Protein AF-A0A5C5ZLL0-F1 (afdb_monomer)

Nearest PDB structures (foldseek):
  8ewa-assembly1_A  TM=3.660E-01  e=6.435E+00  Pseudomonas aeruginosa
  7c86-assembly1_A  TM=3.408E-01  e=7.883E+00  Chlamydomonas reinhardtii
  8dof-assembly1_A-2  TM=3.545E-01  e=8.435E+00  Pseudomonas aeruginosa

Sequence (97 aa):
MSRFLAGMVCGAAILFVAMHYHVVRGNNGVVLVPKIQNNLSDIYTDIRNFELQDWRSHKPLAAAIMRSNQADLMQDSARESFGSSVAGMVDSLLGAK

Mean predicted aligned error: 7.09 Å

Foldseek 3Di:
DVVVVVVVVVVVVVLQQQQQWAFEQAPVGTDTFGFPGGDNPRSYYYCHPDDLVNCVVVVRVCVSCVVRVVNVRDDPVNVVVNVVVVVVVVCVVVVPD

Secondary structure (DSSP, 8-state):
-HHHHHHHHHHHHHHHHHHHEEEEEETTEEEEEE-SS--SSSSEEE-TT--HHHHHH-HHHHHHHHHTT-GGGS-HHHHHHHHHHHHHHHHHHHS--

Organism: NCBI:txid2528005

Solvent-accessible surface a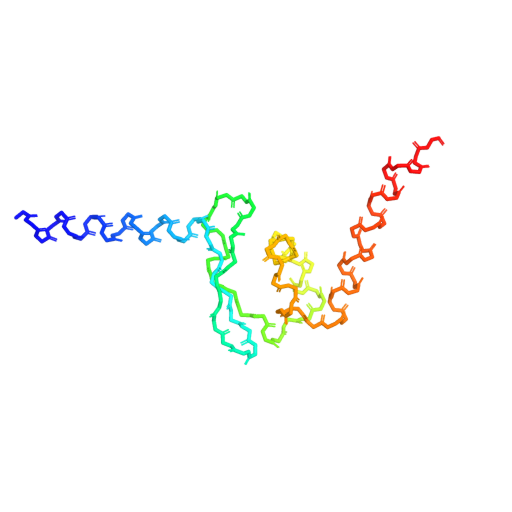rea (backbone atoms only — not comparable to full-atom values): 5527 Å² total; per-residue (Å²): 107,70,71,58,53,51,51,51,54,51,52,51,51,51,52,50,48,35,24,43,27,26,41,35,34,39,90,92,45,76,47,78,37,59,48,85,66,80,41,79,67,65,38,67,43,74,51,70,81,60,48,68,68,51,48,68,74,37,47,68,58,53,52,20,30,55,72,67,74,45,50,85,66,48,56,70,71,53,47,53,54,49,50,52,52,52,50,52,54,50,45,58,65,74,65,70,118

Radius of gyration: 17.02 Å; Cα contacts (8 Å, |Δi|>4): 86; chains: 1; bounding box: 52×38×39 Å

pLDDT: mean 85.55, std 8.69, range [47.06, 97.5]

Structure (mmCIF, N/CA/C/O backbone):
data_AF-A0A5C5ZLL0-F1
#
_entry.id   AF-A0A5C5ZLL0-F1
#
loop_
_atom_site.group_PDB
_atom_site.id
_atom_site.type_symbol
_atom_site.label_atom_id
_atom_site.label_alt_id
_atom_site.label_comp_id
_atom_site.label_asym_id
_atom_site.label_entity_id
_atom_site.label_seq_id
_atom_site.pdbx_PDB_ins_code
_atom_site.Cartn_x
_atom_site.Cartn_y
_atom_site.Cartn_z
_atom_site.occupancy
_atom_site.B_iso_or_equiv
_atom_site.auth_seq_id
_atom_site.auth_comp_id
_atom_site.auth_asym_id
_atom_site.auth_atom_id
_atom_site.pdbx_PDB_model_num
ATOM 1 N N . MET A 1 1 ? 26.519 -7.057 -22.991 1.00 75.62 1 MET A N 1
ATOM 2 C CA . MET A 1 1 ? 25.336 -6.180 -23.158 1.00 75.62 1 MET A CA 1
ATOM 3 C C . MET A 1 1 ? 24.039 -6.758 -22.613 1.00 75.62 1 MET A C 1
ATOM 5 O O . MET A 1 1 ? 23.380 -6.048 -21.870 1.00 75.62 1 MET A O 1
ATOM 9 N N . SER A 1 2 ? 23.688 -8.022 -22.874 1.00 88.94 2 SER A N 1
ATOM 10 C CA . SER A 1 2 ? 22.440 -8.629 -22.360 1.00 88.94 2 SER A CA 1
ATOM 11 C C . SER A 1 2 ? 22.247 -8.505 -20.841 1.00 88.94 2 SER A C 1
ATOM 13 O O . SER A 1 2 ? 21.180 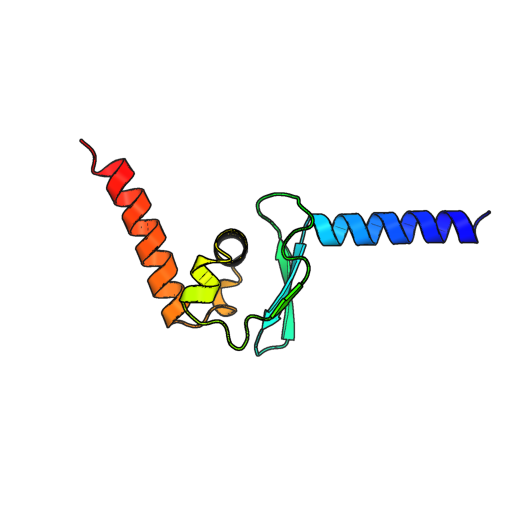-8.104 -20.397 1.00 88.94 2 SER A O 1
ATOM 15 N N . ARG A 1 3 ? 23.289 -8.765 -20.040 1.00 94.75 3 ARG A N 1
ATOM 16 C CA . ARG A 1 3 ? 23.236 -8.631 -18.569 1.00 94.75 3 ARG A CA 1
ATOM 17 C C . ARG A 1 3 ? 22.967 -7.199 -18.095 1.00 94.75 3 ARG A C 1
ATOM 19 O O . ARG A 1 3 ? 22.234 -7.002 -17.136 1.00 94.75 3 ARG A O 1
ATOM 26 N N . PHE A 1 4 ? 23.533 -6.212 -18.788 1.00 94.81 4 PHE A N 1
ATOM 27 C CA . PHE A 1 4 ? 23.318 -4.797 -18.486 1.00 94.81 4 PHE A CA 1
ATOM 28 C C . PHE A 1 4 ? 21.877 -4.376 -18.802 1.00 94.81 4 PHE A C 1
ATOM 30 O O . PHE A 1 4 ? 21.210 -3.791 -17.955 1.00 94.81 4 PHE A O 1
ATOM 37 N N . LEU A 1 5 ? 21.369 -4.748 -19.982 1.00 96.69 5 LEU A N 1
ATOM 38 C CA . LEU A 1 5 ? 19.983 -4.472 -20.374 1.00 96.69 5 LEU A CA 1
ATOM 39 C C . LEU A 1 5 ? 18.980 -5.178 -19.455 1.00 96.69 5 LEU A C 1
ATOM 41 O O . LEU A 1 5 ? 17.998 -4.569 -19.045 1.00 96.69 5 LEU A O 1
ATOM 45 N N . ALA A 1 6 ? 19.252 -6.427 -19.069 1.00 96.62 6 ALA A N 1
ATOM 46 C CA . ALA A 1 6 ? 18.428 -7.151 -18.105 1.00 96.62 6 ALA A CA 1
ATOM 47 C C . ALA A 1 6 ? 18.379 -6.431 -16.747 1.00 96.62 6 ALA A C 1
ATOM 49 O O . ALA A 1 6 ? 17.303 -6.283 -16.173 1.00 96.62 6 ALA A O 1
ATOM 50 N N . GLY A 1 7 ? 19.518 -5.924 -16.264 1.00 97.00 7 GLY A N 1
ATOM 51 C CA . GLY A 1 7 ? 19.575 -5.110 -15.049 1.00 97.00 7 GLY A CA 1
ATOM 52 C C . GLY A 1 7 ? 18.775 -3.809 -15.165 1.00 97.00 7 GLY A C 1
ATOM 53 O O . GLY A 1 7 ? 18.026 -3.471 -14.253 1.00 97.00 7 GLY A O 1
ATOM 54 N N . MET A 1 8 ? 18.871 -3.117 -16.304 1.00 97.50 8 MET A N 1
ATOM 55 C CA . MET A 1 8 ? 18.121 -1.884 -16.570 1.00 97.50 8 MET A CA 1
ATOM 56 C C . MET A 1 8 ? 16.607 -2.122 -16.565 1.00 97.50 8 MET A C 1
ATOM 58 O O . MET A 1 8 ? 15.876 -1.403 -15.887 1.00 97.50 8 MET A O 1
ATOM 62 N N . VAL A 1 9 ? 16.137 -3.150 -17.278 1.00 97.31 9 VAL A N 1
ATOM 63 C CA . VAL A 1 9 ? 14.711 -3.508 -17.322 1.00 97.31 9 VAL A CA 1
ATOM 64 C C . VAL A 1 9 ? 14.216 -3.928 -15.938 1.00 97.31 9 VAL A C 1
ATOM 66 O O . VAL A 1 9 ? 13.145 -3.498 -15.519 1.00 97.31 9 VAL A O 1
ATOM 69 N N . CYS A 1 10 ? 15.012 -4.707 -15.201 1.00 97.31 10 CYS A N 1
ATOM 70 C CA . CYS A 1 10 ? 14.691 -5.106 -13.832 1.00 97.31 10 CYS A CA 1
ATOM 71 C C . CYS A 1 10 ? 14.532 -3.886 -12.907 1.00 97.31 10 CYS A C 1
ATOM 73 O O . CYS A 1 10 ? 13.516 -3.755 -12.226 1.00 97.31 10 CYS A O 1
ATOM 75 N N . GLY A 1 11 ? 15.482 -2.946 -12.935 1.00 96.19 11 GLY A N 1
ATOM 76 C CA . GLY A 1 11 ? 15.411 -1.722 -12.134 1.00 96.19 11 GLY A CA 1
ATOM 77 C C . GLY A 1 11 ? 14.207 -0.846 -12.488 1.00 96.19 11 GLY A C 1
ATOM 78 O O . GLY A 1 11 ? 13.498 -0.384 -11.595 1.00 96.19 11 GLY A O 1
ATOM 79 N N . ALA A 1 12 ? 13.929 -0.669 -13.783 1.00 96.12 12 ALA A N 1
ATOM 80 C CA . ALA A 1 12 ? 12.769 0.086 -14.251 1.00 96.12 12 ALA A CA 1
ATOM 81 C C . ALA A 1 12 ? 11.444 -0.558 -13.811 1.00 96.12 12 ALA A C 1
ATOM 83 O O . ALA A 1 12 ? 10.541 0.147 -13.363 1.00 96.12 12 ALA A O 1
ATOM 84 N N . ALA A 1 13 ? 11.342 -1.889 -13.874 1.00 95.69 13 ALA A N 1
ATOM 85 C CA . ALA A 1 13 ? 10.161 -2.619 -13.422 1.00 95.69 13 ALA A CA 1
ATOM 86 C C . ALA A 1 13 ? 9.930 -2.461 -11.910 1.00 95.69 13 ALA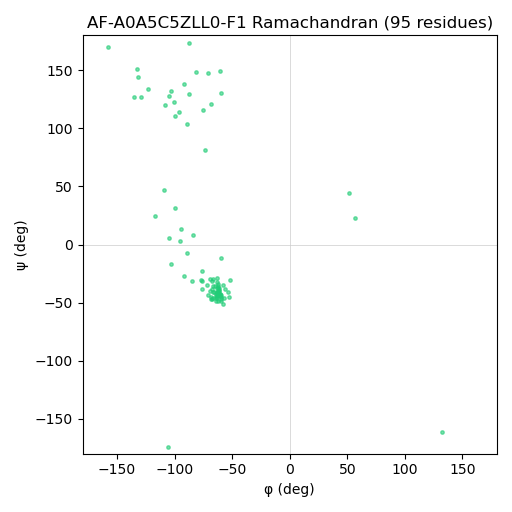 A C 1
ATOM 88 O O . ALA A 1 13 ? 8.804 -2.211 -11.485 1.00 95.69 13 ALA A O 1
ATOM 89 N N . ILE A 1 14 ? 10.989 -2.543 -11.098 1.00 94.69 14 ILE A N 1
ATOM 90 C CA . ILE A 1 14 ? 10.891 -2.352 -9.642 1.00 94.69 14 ILE A CA 1
ATOM 91 C C . ILE A 1 14 ? 10.450 -0.924 -9.310 1.00 94.69 14 ILE A C 1
ATOM 93 O O . ILE A 1 14 ? 9.543 -0.742 -8.500 1.00 94.69 14 ILE A O 1
ATOM 97 N N . LEU A 1 15 ? 11.047 0.085 -9.953 1.00 94.50 15 LEU A N 1
ATOM 98 C CA . LEU A 1 15 ? 10.659 1.485 -9.762 1.00 94.50 15 LEU A CA 1
ATOM 99 C C . LEU A 1 15 ? 9.204 1.729 -10.158 1.00 94.50 15 LEU A C 1
ATOM 101 O O . LEU A 1 15 ? 8.477 2.393 -9.424 1.00 94.50 15 LEU A O 1
ATOM 105 N N . PHE A 1 16 ? 8.766 1.153 -11.277 1.00 93.31 16 PHE A N 1
ATOM 106 C CA . PHE A 1 16 ? 7.376 1.230 -11.703 1.00 93.31 16 PHE A CA 1
ATOM 107 C C . PHE A 1 16 ? 6.442 0.648 -10.634 1.00 93.31 16 PHE A C 1
ATOM 109 O O . PHE A 1 16 ? 5.521 1.322 -10.180 1.00 93.31 16 PHE A O 1
ATOM 116 N N . VAL A 1 17 ? 6.709 -0.565 -10.146 1.00 92.69 17 VAL A N 1
ATOM 117 C CA . VAL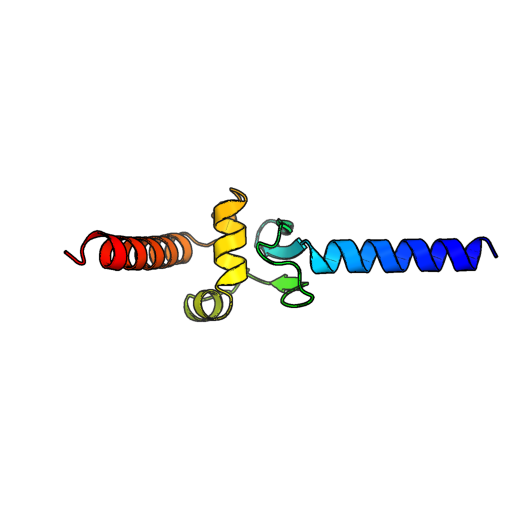 A 1 17 ? 5.886 -1.171 -9.088 1.00 92.69 17 VAL A CA 1
ATOM 118 C C . VAL A 1 17 ? 5.891 -0.312 -7.817 1.00 92.69 17 VAL A C 1
ATOM 120 O O . VAL A 1 17 ? 4.824 -0.032 -7.277 1.00 92.69 17 VAL A O 1
ATOM 123 N N . ALA A 1 18 ? 7.053 0.179 -7.383 1.00 91.62 18 ALA A N 1
ATOM 124 C CA . ALA A 1 18 ? 7.184 1.026 -6.196 1.00 91.62 18 ALA A CA 1
ATOM 125 C C . ALA A 1 18 ? 6.437 2.368 -6.311 1.00 91.62 18 ALA A C 1
ATOM 127 O O . ALA A 1 18 ? 5.949 2.895 -5.308 1.00 91.62 18 ALA A O 1
ATOM 128 N N . MET A 1 19 ? 6.337 2.923 -7.522 1.00 93.19 19 MET A N 1
ATOM 129 C CA . MET A 1 19 ? 5.596 4.157 -7.781 1.00 93.19 19 MET A CA 1
ATOM 130 C C . MET A 1 19 ? 4.081 3.957 -7.810 1.00 93.19 19 MET A C 1
ATOM 132 O O . MET A 1 19 ? 3.344 4.876 -7.458 1.00 93.19 19 MET A O 1
ATOM 136 N N . HIS A 1 20 ? 3.622 2.780 -8.238 1.00 92.75 20 HIS A N 1
ATOM 137 C CA . HIS A 1 20 ? 2.212 2.505 -8.512 1.00 92.75 20 HIS A CA 1
ATOM 138 C C . HIS A 1 20 ? 1.502 1.689 -7.428 1.00 92.75 20 HIS A C 1
ATOM 140 O O . HIS A 1 20 ? 0.272 1.702 -7.381 1.00 92.75 20 HIS A O 1
ATOM 146 N N . TYR A 1 21 ? 2.236 1.020 -6.536 1.00 92.69 21 TYR A N 1
ATOM 147 C CA . TYR A 1 21 ? 1.661 0.196 -5.473 1.00 92.69 21 TYR A CA 1
ATOM 148 C C . TYR A 1 21 ? 2.287 0.494 -4.110 1.00 92.69 21 TYR A C 1
ATOM 150 O O . TYR A 1 21 ? 3.486 0.744 -3.997 1.00 92.69 21 TYR A O 1
ATOM 158 N N . HIS A 1 22 ? 1.463 0.436 -3.068 1.00 90.69 22 HIS A N 1
ATOM 159 C CA . HIS A 1 22 ? 1.904 0.286 -1.689 1.00 90.69 22 HIS A CA 1
ATOM 160 C C . HIS A 1 22 ? 2.044 -1.206 -1.383 1.00 90.69 22 HIS A C 1
ATOM 162 O O . HIS A 1 22 ? 1.117 -1.984 -1.621 1.00 90.69 22 HIS A O 1
ATOM 168 N N . VAL A 1 23 ? 3.186 -1.607 -0.837 1.00 92.31 23 VAL A N 1
ATOM 169 C CA . VAL A 1 23 ? 3.396 -2.941 -0.274 1.00 92.31 23 VAL A CA 1
ATOM 170 C C . VAL A 1 23 ? 2.985 -2.888 1.191 1.00 92.31 23 VAL A C 1
ATOM 172 O O . VAL A 1 23 ? 3.689 -2.337 2.033 1.00 92.31 23 VAL A O 1
ATOM 175 N N . VAL A 1 24 ? 1.820 -3.438 1.501 1.00 92.19 24 VAL A N 1
ATOM 176 C CA . VAL A 1 24 ? 1.219 -3.341 2.828 1.00 92.19 24 VAL A CA 1
ATOM 177 C C . VAL A 1 24 ? 1.366 -4.666 3.550 1.00 92.19 24 VAL A C 1
ATOM 179 O O . VAL A 1 24 ? 0.982 -5.710 3.027 1.00 92.19 24 VAL A O 1
ATOM 182 N N . ARG A 1 25 ? 1.903 -4.643 4.769 1.00 91.00 25 ARG A N 1
ATOM 183 C CA . ARG A 1 25 ? 1.947 -5.821 5.639 1.00 91.00 25 ARG A CA 1
ATOM 184 C C . ARG A 1 25 ? 0.826 -5.743 6.666 1.00 91.00 25 ARG A C 1
ATOM 186 O O . ARG A 1 25 ? 0.872 -4.911 7.565 1.00 91.00 25 ARG A O 1
ATOM 193 N N . GLY A 1 26 ? -0.156 -6.627 6.527 1.00 88.31 26 GLY A N 1
ATOM 194 C CA . GLY A 1 26 ? -1.240 -6.831 7.487 1.00 88.31 26 GLY A CA 1
ATOM 195 C C . GLY A 1 26 ? -1.066 -8.119 8.296 1.00 88.31 26 GLY A C 1
ATOM 196 O O . GLY A 1 26 ? -0.054 -8.818 8.188 1.00 88.31 26 GLY A O 1
ATOM 197 N N . ASN A 1 27 ? -2.071 -8.453 9.107 1.00 82.50 27 ASN A N 1
ATOM 198 C CA . ASN A 1 27 ? -2.039 -9.640 9.975 1.00 82.50 27 ASN A CA 1
ATOM 199 C C . ASN A 1 27 ? -2.047 -10.952 9.177 1.00 82.50 27 ASN A C 1
ATOM 201 O O . ASN A 1 27 ? -1.446 -11.935 9.603 1.00 82.50 27 ASN A O 1
ATOM 205 N N . ASN A 1 28 ? -2.665 -10.938 7.994 1.00 81.00 28 ASN A N 1
ATOM 206 C CA . ASN A 1 28 ? -2.833 -12.112 7.136 1.00 81.00 28 ASN A CA 1
ATOM 207 C C . ASN A 1 28 ? -1.745 -12.236 6.053 1.00 81.00 28 ASN A C 1
ATOM 209 O O . ASN A 1 28 ? -1.812 -13.139 5.223 1.00 81.00 28 ASN A O 1
ATOM 213 N N . GLY A 1 29 ? -0.752 -11.338 6.036 1.00 85.31 29 GLY A N 1
ATOM 214 C CA . GLY A 1 29 ? 0.351 -11.369 5.073 1.00 85.31 29 GLY A CA 1
ATOM 215 C C . GLY A 1 29 ? 0.649 -10.022 4.418 1.00 85.31 29 GLY A C 1
ATOM 216 O O . GLY A 1 29 ? 0.300 -8.962 4.937 1.00 85.31 29 GLY A O 1
ATOM 217 N N . VAL A 1 30 ? 1.347 -10.077 3.282 1.00 89.81 30 VAL A N 1
ATOM 218 C CA . VAL A 1 30 ? 1.726 -8.904 2.485 1.00 89.81 30 VAL A CA 1
ATOM 219 C C . VAL A 1 30 ? 0.809 -8.798 1.274 1.00 89.81 30 VAL A C 1
ATOM 221 O O . VAL A 1 30 ? 0.609 -9.777 0.559 1.00 89.81 30 VAL A O 1
ATOM 224 N N . VAL A 1 31 ? 0.275 -7.606 1.039 1.00 91.00 31 VAL A N 1
ATOM 225 C CA . VAL A 1 31 ? -0.668 -7.307 -0.039 1.00 91.00 31 VAL A CA 1
ATOM 226 C C . VAL A 1 31 ? -0.244 -6.048 -0.781 1.00 91.00 31 VAL A C 1
ATOM 228 O O . VAL A 1 31 ? 0.398 -5.161 -0.220 1.00 91.00 31 VAL A O 1
ATOM 231 N N . LEU A 1 32 ? -0.587 -5.981 -2.064 1.00 90.88 32 LEU A N 1
ATOM 232 C CA . LEU A 1 32 ? -0.324 -4.818 -2.902 1.00 90.88 32 LEU A CA 1
ATOM 233 C C . LEU A 1 32 ? -1.599 -3.989 -3.030 1.00 90.88 32 LEU A C 1
ATOM 235 O O . LEU A 1 32 ? -2.622 -4.483 -3.511 1.00 90.88 32 LEU A O 1
ATOM 239 N N . VAL A 1 33 ? -1.508 -2.724 -2.631 1.00 91.00 33 VAL A N 1
ATOM 240 C CA . VAL A 1 33 ? -2.591 -1.745 -2.743 1.00 91.00 33 VAL A CA 1
ATOM 241 C C . VAL A 1 33 ? -2.223 -0.745 -3.843 1.00 91.00 33 VAL A C 1
ATOM 243 O O . VAL A 1 33 ? -1.197 -0.075 -3.720 1.00 91.00 33 VAL A O 1
ATOM 246 N N . PRO A 1 34 ? -3.017 -0.601 -4.917 1.00 91.56 34 PRO A N 1
ATOM 247 C CA . PRO A 1 34 ? -2.773 0.411 -5.944 1.00 91.56 34 PRO A CA 1
ATOM 248 C C . PRO A 1 34 ? -2.797 1.830 -5.357 1.00 91.56 34 PRO A C 1
ATOM 250 O O . PRO A 1 34 ? -3.751 2.192 -4.665 1.00 91.56 34 PRO A O 1
ATOM 253 N N . LYS A 1 35 ? -1.784 2.654 -5.647 1.00 91.75 35 LYS A N 1
ATOM 254 C CA . LYS A 1 35 ? -1.745 4.050 -5.182 1.00 91.75 35 LYS A CA 1
ATOM 255 C C . LYS A 1 35 ? -2.781 4.897 -5.917 1.00 91.75 35 LYS A C 1
ATOM 257 O O . LYS A 1 35 ? -3.050 4.699 -7.100 1.00 91.75 35 LYS A O 1
ATOM 262 N N . ILE A 1 36 ? -3.329 5.901 -5.231 1.00 88.88 36 ILE A N 1
ATOM 263 C CA . ILE A 1 36 ? -4.204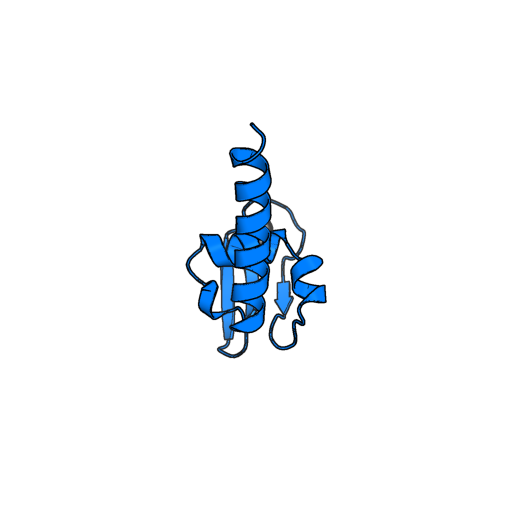 6.905 -5.863 1.00 88.88 36 ILE A CA 1
ATOM 264 C C . ILE A 1 36 ? -3.380 7.910 -6.679 1.00 88.88 36 ILE A C 1
ATOM 266 O O . ILE A 1 36 ? -3.810 8.331 -7.750 1.00 88.88 36 ILE A O 1
ATOM 270 N N . GLN A 1 37 ? -2.203 8.287 -6.176 1.00 88.44 37 GLN A N 1
ATOM 271 C CA . GLN A 1 37 ? -1.249 9.157 -6.861 1.00 88.44 37 GLN A CA 1
ATOM 272 C C . GLN A 1 37 ? 0.095 8.441 -6.974 1.00 88.44 37 GLN A C 1
ATOM 274 O O . GLN A 1 37 ? 0.580 7.881 -5.991 1.00 88.44 37 GLN A O 1
ATOM 279 N N . ASN A 1 38 ? 0.704 8.487 -8.158 1.00 88.38 38 ASN A N 1
ATOM 280 C CA . ASN A 1 38 ? 1.984 7.828 -8.399 1.00 88.38 38 ASN A CA 1
ATOM 281 C C . ASN A 1 38 ? 3.110 8.638 -7.755 1.00 88.38 38 ASN A C 1
ATOM 283 O O . ASN A 1 38 ? 3.375 9.772 -8.151 1.00 88.38 38 ASN A O 1
ATOM 287 N N . ASN A 1 39 ? 3.773 8.056 -6.762 1.00 89.38 39 ASN A N 1
ATOM 288 C CA . ASN A 1 39 ? 4.899 8.660 -6.055 1.00 89.38 39 ASN A CA 1
ATOM 289 C C . ASN A 1 39 ? 5.746 7.568 -5.383 1.00 89.38 39 ASN A C 1
ATOM 291 O O . ASN A 1 39 ? 5.335 6.411 -5.307 1.00 89.38 39 ASN A O 1
ATOM 295 N N . LEU A 1 40 ? 6.917 7.934 -4.867 1.00 87.06 40 LEU A N 1
ATOM 296 C CA . LEU A 1 40 ? 7.811 7.024 -4.137 1.00 87.06 40 LEU A CA 1
ATOM 297 C C . LEU A 1 40 ? 7.615 7.068 -2.611 1.00 87.06 40 LEU A C 1
ATOM 299 O O . LEU A 1 40 ? 8.443 6.546 -1.871 1.00 87.06 40 LEU A O 1
ATOM 303 N N . SER A 1 41 ? 6.535 7.675 -2.126 1.00 86.31 41 SER A N 1
ATOM 304 C CA . SER A 1 41 ? 6.193 7.682 -0.703 1.00 86.31 41 SER A CA 1
ATOM 305 C C . SER A 1 41 ? 5.491 6.381 -0.322 1.00 86.31 41 SER A C 1
ATOM 307 O O . SER A 1 41 ? 4.796 5.780 -1.146 1.00 86.31 41 SER A O 1
ATOM 309 N N . ASP A 1 42 ? 5.681 5.936 0.920 1.00 83.69 42 ASP A N 1
ATOM 310 C CA . ASP A 1 42 ? 4.983 4.781 1.498 1.00 83.69 42 ASP A CA 1
ATOM 311 C C . ASP A 1 42 ? 5.051 3.521 0.616 1.00 83.69 42 ASP A C 1
ATOM 313 O O . ASP A 1 42 ? 4.047 2.857 0.362 1.00 83.69 42 ASP A O 1
ATOM 317 N N . ILE A 1 43 ? 6.238 3.208 0.076 1.00 90.00 43 ILE A N 1
ATOM 318 C CA . ILE A 1 43 ? 6.446 2.008 -0.759 1.00 90.00 43 ILE A CA 1
ATOM 319 C C . ILE A 1 43 ? 6.152 0.746 0.054 1.00 90.00 43 ILE A C 1
ATOM 321 O O . ILE A 1 43 ? 5.552 -0.187 -0.470 1.00 90.00 43 ILE A O 1
ATOM 325 N N . TYR A 1 44 ? 6.559 0.728 1.324 1.00 92.06 44 TYR A N 1
ATOM 326 C CA . TYR A 1 44 ? 6.275 -0.346 2.263 1.00 92.06 44 TYR A CA 1
ATOM 327 C C . TYR A 1 44 ? 5.693 0.228 3.554 1.00 92.06 44 TYR A C 1
ATOM 329 O O . TYR A 1 44 ? 6.308 1.102 4.167 1.00 92.06 44 TYR A O 1
ATOM 337 N N . THR A 1 45 ? 4.542 -0.289 3.983 1.00 91.25 45 THR A N 1
ATOM 338 C CA . THR A 1 45 ? 3.881 0.138 5.222 1.00 91.25 45 THR A CA 1
ATOM 339 C C . THR A 1 45 ? 3.393 -1.074 6.005 1.00 91.25 45 THR A C 1
ATOM 341 O O . THR A 1 45 ? 2.680 -1.931 5.483 1.00 91.25 45 THR A O 1
ATOM 344 N N . ASP A 1 46 ? 3.779 -1.153 7.275 1.00 91.38 46 ASP A N 1
ATOM 345 C CA . ASP A 1 46 ? 3.312 -2.187 8.196 1.00 91.38 46 ASP A CA 1
ATOM 346 C C . ASP A 1 46 ? 2.143 -1.641 9.012 1.00 91.38 46 ASP A C 1
ATOM 348 O O . ASP A 1 46 ? 2.313 -0.712 9.796 1.00 91.38 46 ASP A O 1
ATOM 352 N N . ILE A 1 47 ? 0.959 -2.213 8.807 1.00 91.25 47 ILE A N 1
ATOM 353 C CA . ILE A 1 47 ? -0.293 -1.732 9.404 1.00 91.25 47 ILE A CA 1
ATOM 354 C C . ILE A 1 47 ? -0.768 -2.612 10.565 1.00 91.25 47 ILE A C 1
ATOM 356 O O . ILE A 1 47 ? -1.854 -2.403 11.095 1.00 91.25 47 ILE A O 1
ATOM 360 N N . ARG A 1 48 ? 0.022 -3.614 10.977 1.00 88.56 48 ARG A N 1
ATOM 361 C CA . ARG A 1 48 ? -0.395 -4.594 11.998 1.00 88.56 48 ARG A CA 1
ATOM 362 C C . ARG A 1 48 ? -0.674 -3.964 13.362 1.00 88.56 48 ARG A C 1
ATOM 364 O O . ARG A 1 48 ? -1.567 -4.417 14.068 1.00 88.56 48 ARG A O 1
ATOM 371 N N . ASN A 1 49 ? 0.073 -2.917 13.704 1.00 87.38 49 ASN A N 1
ATOM 372 C CA . ASN A 1 49 ? -0.066 -2.168 14.956 1.00 87.38 49 ASN A CA 1
ATOM 373 C C . ASN A 1 49 ? -0.475 -0.709 14.706 1.00 87.38 49 ASN A C 1
ATOM 375 O O . ASN A 1 49 ? -0.142 0.153 15.510 1.00 87.38 49 ASN A O 1
ATOM 379 N N . PHE A 1 50 ? -1.120 -0.417 13.572 1.00 88.94 50 PHE A N 1
ATOM 380 C CA . PHE A 1 50 ? -1.557 0.945 13.277 1.00 88.94 50 PHE A CA 1
ATOM 381 C C . PHE A 1 50 ? -2.680 1.363 14.224 1.00 88.94 50 PHE A C 1
ATOM 383 O O . PHE A 1 50 ? -3.761 0.767 14.226 1.00 88.94 50 PHE A O 1
ATOM 390 N N . GLU A 1 51 ? -2.445 2.436 14.965 1.00 86.88 51 GLU A N 1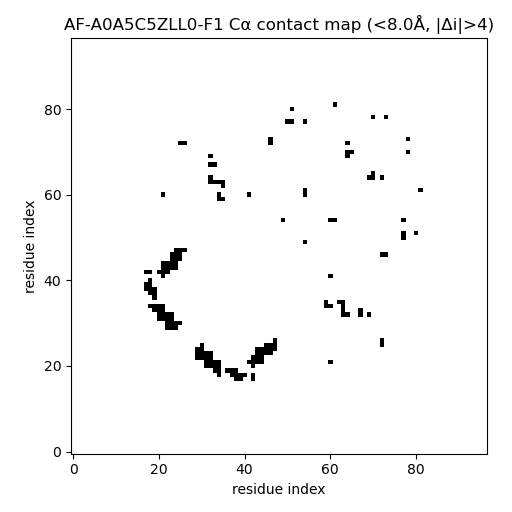
ATOM 391 C CA . GLU A 1 51 ? -3.474 3.120 15.728 1.00 86.88 51 GLU A CA 1
ATOM 392 C C . GLU A 1 51 ? -4.175 4.178 14.869 1.00 86.88 51 GLU A C 1
ATOM 394 O O . GLU A 1 51 ? -3.790 4.490 13.737 1.00 86.88 51 GLU A O 1
ATOM 399 N N . LEU A 1 52 ? -5.233 4.785 15.410 1.00 82.56 52 LEU A N 1
ATOM 400 C CA . LEU A 1 52 ? -5.999 5.801 14.689 1.00 82.56 52 LEU A CA 1
ATOM 401 C C . LEU A 1 52 ? -5.132 6.992 14.238 1.00 82.56 52 LEU A C 1
ATOM 403 O O . LEU A 1 52 ? -5.356 7.558 13.166 1.00 82.56 52 LEU A O 1
ATOM 407 N N . GLN A 1 53 ? -4.134 7.377 15.037 1.00 85.06 53 GLN A N 1
ATOM 408 C CA . GLN A 1 53 ? -3.228 8.469 14.687 1.00 85.06 53 GLN A CA 1
ATOM 409 C C . GLN A 1 53 ? -2.355 8.122 13.471 1.00 85.06 53 GLN A C 1
ATOM 411 O O . GLN A 1 53 ? -2.147 8.984 12.615 1.00 85.06 53 GLN A O 1
ATOM 416 N N . ASP A 1 54 ? -1.932 6.866 13.333 1.00 88.88 54 ASP A N 1
ATOM 417 C CA . ASP A 1 54 ? -1.137 6.407 12.193 1.00 88.88 54 ASP A CA 1
ATOM 418 C C . ASP A 1 54 ? -1.944 6.466 10.895 1.00 88.88 54 ASP A C 1
ATOM 420 O O . ASP A 1 54 ? -1.453 6.963 9.878 1.00 88.88 54 ASP A O 1
ATOM 424 N N . TRP A 1 55 ? -3.221 6.073 10.939 1.00 87.62 55 TRP A N 1
ATOM 425 C CA . TRP A 1 55 ? -4.139 6.203 9.802 1.00 87.62 55 TRP A CA 1
ATOM 426 C C . TRP A 1 55 ? -4.359 7.660 9.387 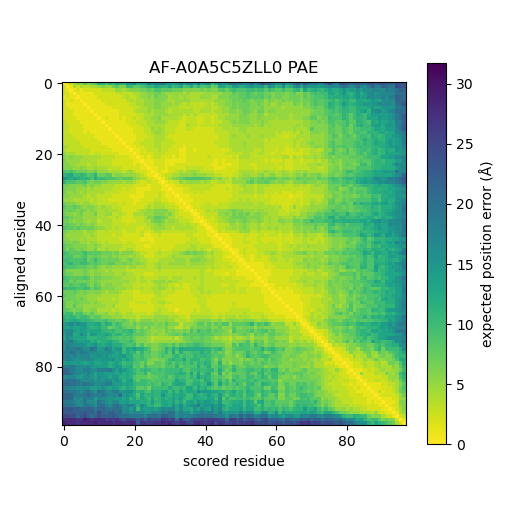1.00 87.62 55 TRP A C 1
ATOM 428 O O . TRP A 1 55 ? -4.458 7.967 8.196 1.00 87.62 55 TRP A O 1
ATOM 438 N N . ARG A 1 56 ? -4.395 8.585 10.354 1.00 84.69 56 ARG A N 1
ATOM 439 C CA . ARG A 1 56 ? -4.496 10.026 10.078 1.00 84.69 56 ARG A CA 1
ATOM 440 C C . ARG A 1 56 ? -3.229 10.600 9.453 1.00 84.69 56 ARG A C 1
ATOM 442 O O . ARG A 1 56 ? -3.344 11.561 8.693 1.00 84.69 56 ARG A O 1
ATOM 449 N N . SER A 1 57 ? -2.064 10.038 9.760 1.00 87.81 57 SER A N 1
ATOM 450 C CA . SER A 1 57 ? -0.792 10.401 9.127 1.00 87.81 57 SER A CA 1
ATOM 451 C C . SER A 1 57 ? -0.664 9.797 7.723 1.00 87.81 57 SER A C 1
ATOM 453 O O . SER A 1 57 ? -0.124 10.441 6.830 1.00 87.81 57 SER A O 1
ATOM 455 N N . HIS A 1 58 ? -1.267 8.627 7.483 1.00 88.88 58 HIS A N 1
ATOM 456 C CA . HIS A 1 58 ? -1.231 7.902 6.206 1.00 88.88 58 HIS A CA 1
ATOM 457 C C . HIS A 1 58 ? -2.583 7.928 5.469 1.00 88.88 58 HIS A C 1
ATOM 459 O O . HIS A 1 58 ? -3.063 6.911 4.959 1.00 88.88 58 HIS A O 1
ATOM 465 N N . LYS A 1 59 ? -3.215 9.108 5.370 1.00 87.12 59 LYS A N 1
ATOM 466 C CA . LYS A 1 59 ? -4.508 9.271 4.668 1.00 87.12 59 LYS A CA 1
ATOM 467 C C . LYS A 1 59 ? -4.508 8.742 3.227 1.00 87.12 59 LYS A C 1
ATOM 469 O O . LYS A 1 59 ? -5.507 8.129 2.848 1.00 87.12 59 LYS A O 1
ATOM 474 N N . PRO A 1 60 ? -3.447 8.951 2.414 1.00 87.50 60 PRO A N 1
ATOM 475 C CA . PRO A 1 60 ? -3.419 8.431 1.048 1.00 87.50 60 PRO A CA 1
ATOM 476 C C . PRO A 1 60 ? -3.510 6.903 1.000 1.00 87.50 60 PRO A C 1
ATOM 478 O O . PRO A 1 60 ? -4.230 6.366 0.160 1.00 87.50 60 PRO A O 1
ATOM 481 N N . LEU A 1 61 ? -2.848 6.214 1.937 1.00 88.50 61 LEU A N 1
ATOM 482 C CA . LEU A 1 61 ? -2.900 4.761 2.063 1.00 88.50 61 LEU A CA 1
ATOM 483 C C . LEU A 1 61 ? -4.295 4.287 2.487 1.00 88.50 61 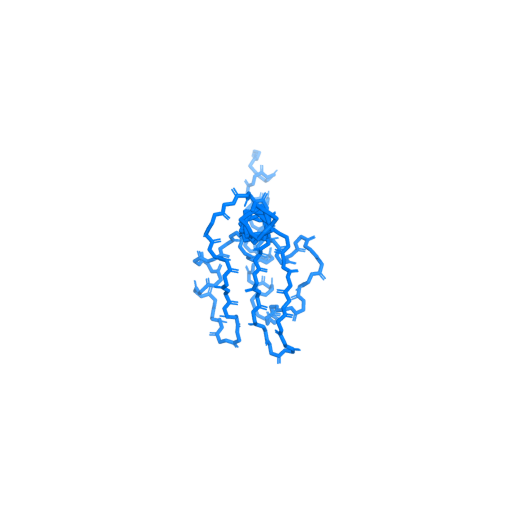LEU A C 1
ATOM 485 O O . LEU A 1 61 ? -4.847 3.389 1.856 1.00 88.50 61 LEU A O 1
ATOM 489 N N . ALA A 1 62 ? -4.893 4.915 3.505 1.00 87.94 62 ALA A N 1
ATOM 490 C CA . ALA A 1 62 ? -6.248 4.584 3.955 1.00 87.94 62 ALA A CA 1
ATOM 491 C C . ALA A 1 62 ? -7.272 4.725 2.815 1.00 87.94 62 ALA A C 1
ATOM 493 O O . ALA A 1 62 ? -8.062 3.817 2.554 1.00 87.94 62 ALA A O 1
ATOM 494 N N . ALA A 1 63 ? -7.200 5.825 2.061 1.00 87.44 63 ALA A N 1
ATOM 495 C CA . ALA A 1 63 ? -8.053 6.045 0.898 1.00 87.44 63 ALA A CA 1
ATOM 496 C C . ALA A 1 63 ? -7.823 4.994 -0.206 1.00 87.44 63 ALA A C 1
ATOM 498 O O . ALA A 1 63 ? -8.779 4.524 -0.825 1.00 87.44 63 ALA A O 1
ATOM 499 N N . ALA A 1 64 ? -6.569 4.604 -0.451 1.00 88.69 64 ALA A N 1
ATOM 500 C CA . ALA A 1 64 ? -6.219 3.590 -1.443 1.00 88.69 64 ALA A CA 1
ATOM 501 C C . ALA A 1 64 ? -6.745 2.192 -1.062 1.00 88.69 64 ALA A C 1
ATOM 503 O O . ALA A 1 64 ? -7.289 1.477 -1.908 1.00 88.69 64 ALA A O 1
ATOM 504 N N . ILE A 1 65 ? -6.657 1.823 0.218 1.00 87.94 65 ILE A N 1
ATOM 505 C CA . ILE A 1 65 ? -7.197 0.567 0.759 1.00 87.94 65 ILE A CA 1
ATOM 506 C C . ILE A 1 65 ? -8.725 0.526 0.611 1.00 87.94 65 ILE A C 1
ATOM 508 O O . ILE A 1 65 ? -9.270 -0.460 0.114 1.00 87.94 65 ILE A O 1
ATOM 512 N N . MET A 1 66 ? -9.417 1.616 0.961 1.00 84.94 66 MET A N 1
ATOM 513 C CA . MET A 1 66 ? -10.871 1.726 0.782 1.00 84.94 66 MET A CA 1
ATOM 514 C C . MET A 1 66 ? -11.284 1.605 -0.688 1.00 84.94 66 MET A C 1
ATOM 516 O O . MET A 1 66 ? -12.210 0.867 -1.014 1.00 84.94 66 MET A O 1
ATOM 520 N N . ARG A 1 67 ? -10.569 2.278 -1.599 1.00 85.00 67 ARG A N 1
ATOM 521 C CA . ARG A 1 67 ? -10.874 2.243 -3.038 1.00 85.00 67 ARG A CA 1
ATOM 522 C C . ARG A 1 67 ? -10.619 0.876 -3.678 1.00 85.00 67 ARG A C 1
ATOM 524 O O . ARG A 1 67 ? -11.297 0.522 -4.638 1.00 85.00 67 ARG A O 1
ATOM 531 N N . SER A 1 68 ? -9.638 0.125 -3.184 1.00 81.50 68 SER A N 1
ATOM 532 C CA . SER A 1 68 ? -9.232 -1.171 -3.749 1.00 81.50 68 SER A CA 1
ATOM 533 C C . SER A 1 68 ? -10.070 -2.356 -3.258 1.00 81.50 68 SER A C 1
ATOM 535 O O . SER A 1 68 ? -9.735 -3.498 -3.564 1.00 81.50 68 SER A O 1
ATOM 537 N N . ASN A 1 69 ? -11.160 -2.102 -2.521 1.00 77.38 69 ASN A N 1
ATOM 538 C CA . ASN A 1 69 ? -11.990 -3.126 -1.881 1.00 77.38 69 ASN A CA 1
ATOM 539 C C . ASN A 1 69 ? -11.190 -4.045 -0.933 1.00 77.38 69 ASN A C 1
ATOM 541 O O . ASN A 1 69 ? -11.601 -5.164 -0.648 1.00 77.38 69 ASN A O 1
ATOM 545 N N . 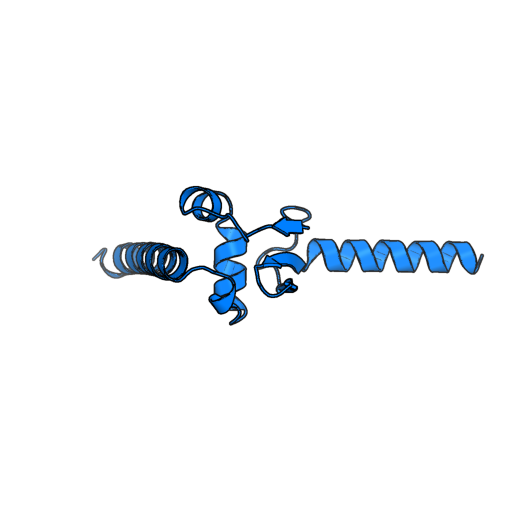GLN A 1 70 ? -10.046 -3.569 -0.432 1.00 79.25 70 GLN A N 1
ATOM 546 C CA . GLN A 1 70 ? -9.200 -4.273 0.534 1.00 79.25 70 GLN A CA 1
ATOM 547 C C . GLN A 1 70 ? -9.436 -3.746 1.950 1.00 79.25 70 GLN A C 1
ATOM 549 O O . GLN A 1 70 ? -8.533 -3.732 2.785 1.00 79.25 70 GLN A O 1
ATOM 554 N N . ALA A 1 71 ? -10.663 -3.301 2.233 1.00 76.06 71 ALA A N 1
ATOM 555 C CA . ALA A 1 71 ? -11.024 -2.740 3.524 1.00 76.06 71 ALA A CA 1
ATOM 556 C C . ALA A 1 71 ? -10.639 -3.665 4.683 1.00 76.06 71 ALA A C 1
ATOM 558 O O . ALA A 1 71 ? -10.337 -3.152 5.753 1.00 76.06 71 ALA A O 1
ATOM 559 N N . ASP A 1 72 ? -10.634 -4.990 4.467 1.00 77.88 72 ASP A N 1
ATOM 560 C CA . ASP A 1 72 ? -10.327 -6.041 5.461 1.00 77.88 72 ASP A CA 1
ATOM 561 C C . ASP A 1 72 ? -8.929 -5.940 6.069 1.00 77.88 72 ASP A C 1
ATOM 563 O O . ASP A 1 72 ? -8.634 -6.577 7.076 1.00 77.88 72 ASP A O 1
ATOM 567 N N . LEU A 1 73 ? -8.071 -5.107 5.487 1.00 77.50 73 LEU A N 1
ATOM 568 C CA . LEU A 1 73 ? -6.760 -4.783 6.028 1.00 77.50 73 LEU A CA 1
ATOM 569 C C . LEU A 1 73 ? -6.822 -3.808 7.210 1.00 77.50 73 LEU A C 1
ATOM 571 O O . LEU A 1 73 ? -5.892 -3.767 8.011 1.00 77.50 73 LEU A O 1
ATOM 575 N N . MET A 1 74 ? -7.892 -3.019 7.324 1.00 77.38 74 MET A N 1
ATOM 576 C CA . MET A 1 74 ? -8.096 -2.077 8.422 1.00 77.38 74 MET A CA 1
ATOM 577 C C . MET A 1 74 ? -8.888 -2.748 9.546 1.00 77.38 74 MET A C 1
ATOM 579 O O . MET A 1 74 ? -9.878 -3.429 9.289 1.00 77.38 74 MET A O 1
ATOM 583 N N . GLN A 1 75 ? -8.485 -2.510 10.798 1.00 74.00 75 GLN A N 1
ATOM 584 C CA . GLN A 1 75 ? -9.303 -2.881 11.957 1.00 74.00 75 GLN A CA 1
ATOM 585 C C . GLN A 1 75 ? -10.652 -2.145 11.911 1.00 74.00 75 GLN A C 1
ATOM 587 O O . GLN A 1 75 ? -10.724 -1.013 11.425 1.00 74.00 75 GLN A O 1
ATOM 592 N N . ASP A 1 76 ? -11.711 -2.757 12.443 1.00 70.12 76 ASP A N 1
ATOM 593 C CA . ASP A 1 76 ? -13.083 -2.234 12.341 1.00 70.12 76 ASP A CA 1
ATOM 594 C C . ASP A 1 76 ? -13.229 -0.807 12.897 1.00 70.12 76 ASP A C 1
ATOM 596 O O . ASP A 1 76 ? -13.839 0.052 12.262 1.00 70.12 76 ASP A O 1
ATOM 600 N N . SER A 1 77 ? -12.539 -0.496 13.996 1.00 63.22 77 SER A N 1
ATOM 601 C CA . SER A 1 77 ? -12.483 0.853 14.577 1.00 63.22 77 SER A CA 1
ATOM 602 C C . SER A 1 77 ? -11.861 1.900 13.638 1.00 63.22 77 SER A C 1
ATOM 604 O O . SER A 1 77 ? -12.319 3.044 13.565 1.00 63.22 77 SER A O 1
ATOM 606 N N . ALA A 1 78 ? -10.830 1.522 12.878 1.00 71.88 78 ALA A N 1
ATOM 607 C CA . ALA A 1 78 ? -10.185 2.399 11.906 1.00 71.88 78 ALA A CA 1
ATOM 608 C C . ALA A 1 78 ? -11.077 2.634 10.677 1.00 71.88 78 ALA A C 1
ATOM 610 O O . ALA A 1 78 ? -11.101 3.746 10.143 1.00 71.88 78 ALA A O 1
ATOM 611 N N . ARG A 1 79 ? -11.847 1.621 10.257 1.00 75.38 79 ARG A N 1
ATOM 612 C CA . ARG A 1 79 ? -12.824 1.737 9.162 1.00 75.38 79 ARG A CA 1
ATOM 613 C C . ARG A 1 79 ? -13.945 2.704 9.507 1.00 75.38 79 ARG A C 1
ATOM 615 O O . ARG A 1 79 ? -14.239 3.594 8.713 1.00 75.38 79 ARG A O 1
ATOM 622 N N . GLU A 1 80 ? -14.535 2.563 10.691 1.00 76.81 80 GLU A N 1
ATOM 623 C CA . GLU A 1 80 ? -15.611 3.441 11.160 1.00 76.81 80 GLU A CA 1
ATOM 624 C C . GLU A 1 80 ? -15.135 4.890 11.306 1.00 76.81 80 GLU A C 1
ATOM 626 O O . GLU A 1 80 ? -15.802 5.821 10.847 1.00 76.81 80 GLU A O 1
ATOM 631 N N . SER A 1 81 ? -13.949 5.104 11.887 1.00 73.62 81 SER A N 1
ATOM 632 C CA . SER A 1 81 ? -13.400 6.451 12.061 1.00 73.62 81 SER A CA 1
ATOM 633 C C . SER A 1 81 ? -13.027 7.119 10.731 1.00 73.62 81 SER A C 1
ATOM 635 O O . SER A 1 81 ? -13.271 8.313 10.534 1.00 73.62 81 SER A O 1
ATOM 637 N N . PHE A 1 82 ? -12.478 6.362 9.776 1.00 76.81 82 PHE A N 1
ATOM 638 C CA . PHE A 1 82 ? -12.178 6.895 8.449 1.00 76.81 82 PHE A CA 1
ATOM 639 C C . PHE A 1 82 ? -13.458 7.164 7.645 1.00 76.81 82 PHE A C 1
ATOM 641 O O . PHE A 1 82 ? -13.596 8.235 7.057 1.00 76.81 82 PHE A O 1
ATOM 648 N N . GLY A 1 83 ? -14.421 6.238 7.674 1.00 77.56 83 GLY A N 1
ATOM 649 C CA . GLY A 1 83 ? -15.721 6.384 7.021 1.00 77.56 83 GLY A CA 1
ATOM 650 C C . GLY A 1 83 ? -16.502 7.589 7.542 1.00 77.56 83 GLY A C 1
ATOM 651 O O . GLY A 1 83 ? -16.966 8.400 6.746 1.00 77.56 83 GLY A O 1
ATOM 652 N N . SER A 1 84 ? -16.570 7.769 8.865 1.00 78.31 84 SER A N 1
ATOM 653 C CA . SER A 1 84 ? -17.183 8.952 9.491 1.00 78.31 84 SER A CA 1
ATOM 654 C C . SER A 1 84 ? -16.446 10.251 9.152 1.00 78.31 84 SER A C 1
ATOM 656 O O . SER A 1 84 ? -17.093 11.263 8.895 1.00 78.31 84 SER A O 1
ATOM 658 N N . SER A 1 85 ? -15.111 10.229 9.062 1.00 78.50 85 SER A N 1
ATOM 659 C CA . SER A 1 85 ? -14.320 11.395 8.638 1.00 78.50 85 SER A CA 1
ATOM 660 C C . SER A 1 85 ? -14.622 11.793 7.190 1.00 78.50 85 SER A C 1
ATOM 662 O O . SER A 1 85 ? -14.808 12.972 6.900 1.00 78.50 85 SER A O 1
ATOM 664 N N . VAL A 1 86 ? -14.709 10.820 6.278 1.00 79.94 86 VAL A N 1
ATOM 665 C CA . VAL A 1 86 ? -15.055 11.065 4.868 1.00 79.94 86 VAL A CA 1
ATOM 666 C C . VAL A 1 86 ? -16.509 11.516 4.734 1.00 79.94 86 VAL A C 1
ATOM 668 O O . VAL A 1 86 ? -16.774 12.497 4.042 1.00 79.94 86 VAL A O 1
ATOM 671 N N . ALA A 1 87 ? -17.439 10.850 5.423 1.00 79.94 87 ALA A N 1
ATOM 672 C CA . ALA A 1 87 ? -18.853 11.209 5.428 1.00 79.94 87 ALA A CA 1
ATOM 673 C C . ALA A 1 87 ? -19.069 12.635 5.951 1.00 79.94 87 ALA A C 1
ATOM 675 O O . ALA A 1 87 ? -19.780 13.400 5.313 1.00 79.94 87 ALA A O 1
ATOM 676 N N . GLY A 1 88 ? -18.394 13.030 7.036 1.00 81.06 88 GLY A N 1
ATOM 677 C CA . GLY A 1 88 ? -18.466 14.392 7.570 1.00 81.06 88 GLY A CA 1
ATOM 678 C C . GLY A 1 88 ? -17.898 15.453 6.620 1.00 81.06 88 GLY A C 1
ATOM 679 O O . GLY A 1 88 ? -18.443 16.549 6.528 1.00 81.06 88 GLY A O 1
ATOM 680 N N . MET A 1 89 ? -16.839 15.138 5.864 1.00 81.38 89 MET A N 1
ATOM 681 C CA . MET A 1 89 ? -16.305 16.051 4.841 1.00 81.38 89 MET A CA 1
ATOM 682 C C . MET A 1 89 ? -17.260 16.205 3.653 1.00 81.38 89 MET A C 1
ATOM 684 O O . MET A 1 89 ? -17.424 17.310 3.142 1.00 81.38 89 MET A O 1
ATOM 688 N N . VAL A 1 90 ? -17.897 15.115 3.218 1.00 82.56 90 VAL A N 1
ATOM 689 C CA . VAL A 1 90 ? -18.905 15.143 2.148 1.00 82.56 90 VAL A CA 1
ATOM 690 C C . VAL A 1 90 ? -20.150 15.901 2.602 1.00 82.56 90 VAL A C 1
ATOM 692 O O . VAL A 1 90 ? -20.619 16.778 1.881 1.00 82.56 90 VAL A O 1
ATOM 695 N N . ASP A 1 91 ? -20.648 15.622 3.804 1.00 84.00 91 ASP A N 1
ATOM 696 C CA . ASP A 1 91 ? -21.813 16.292 4.382 1.00 84.00 91 ASP A CA 1
ATOM 697 C C . ASP A 1 91 ? -21.562 17.794 4.575 1.00 84.00 91 ASP A C 1
ATOM 699 O O . ASP A 1 91 ? -22.389 18.610 4.190 1.00 84.00 91 ASP A O 1
ATOM 703 N N . SER A 1 92 ? -20.368 18.197 5.022 1.00 80.88 92 SER A N 1
ATOM 704 C CA . SER A 1 92 ? -19.993 19.616 5.101 1.00 80.88 92 SER A CA 1
ATOM 705 C C . SER A 1 92 ? -19.942 20.318 3.738 1.00 80.88 92 SER A C 1
ATOM 707 O O . SER A 1 92 ? -20.135 21.531 3.685 1.00 80.88 92 SER A O 1
ATOM 709 N N . LEU A 1 93 ? -19.647 19.602 2.650 1.00 80.50 93 LEU A N 1
ATOM 710 C CA . LEU A 1 93 ? -19.603 20.168 1.298 1.00 80.50 93 LEU A CA 1
ATOM 711 C C . LEU A 1 93 ? -20.984 20.207 0.633 1.00 80.50 93 LEU A C 1
ATOM 713 O O . LEU A 1 93 ? -21.243 21.102 -0.166 1.00 80.50 93 LEU A O 1
ATOM 717 N N . LEU A 1 94 ? -21.861 19.249 0.946 1.00 83.25 94 LEU A N 1
ATOM 718 C CA . LEU A 1 94 ? -23.213 19.150 0.382 1.00 83.25 94 LEU A CA 1
ATOM 719 C C . LEU A 1 94 ? -24.279 19.866 1.228 1.00 83.25 94 LEU A C 1
ATOM 721 O O . LEU A 1 94 ? -25.297 20.296 0.689 1.00 83.25 94 LEU A O 1
ATOM 725 N N . GLY A 1 95 ? -24.050 19.997 2.534 1.00 67.12 95 GLY A N 1
ATOM 726 C CA . GLY A 1 95 ? -24.914 20.668 3.506 1.00 67.12 95 GLY A CA 1
ATOM 727 C C . GLY A 1 95 ? -24.623 22.160 3.677 1.00 67.12 95 GLY A C 1
ATOM 728 O O . GLY A 1 95 ? -25.396 22.856 4.332 1.00 67.12 95 GLY A O 1
ATOM 729 N N . ALA A 1 96 ? -23.549 22.677 3.070 1.00 58.06 96 ALA A N 1
ATOM 730 C CA . ALA A 1 96 ? -23.319 24.112 2.932 1.00 58.06 96 ALA A CA 1
ATOM 731 C C . ALA A 1 96 ? -24.271 24.687 1.868 1.00 58.06 96 ALA A C 1
ATOM 733 O O . ALA A 1 96 ? -23.900 24.862 0.706 1.00 58.06 96 ALA A O 1
ATOM 734 N N . LYS A 1 97 ? -25.516 24.950 2.270 1.00 47.06 97 LYS A N 1
ATOM 735 C CA . LYS A 1 97 ? -26.468 25.774 1.525 1.00 47.06 97 LYS A CA 1
ATOM 736 C C . LYS A 1 97 ? -26.867 26.987 2.349 1.00 47.06 97 LYS A C 1
ATOM 738 O O . LYS A 1 97 ? -27.156 26.801 3.550 1.00 47.06 97 LYS A O 1
#